Protein AF-A0A959KW79-F1 (afdb_monomer)

Nearest PDB structures (foldseek):
  5aii-assembly1_H  TM=3.721E-01  e=2.597E+00  unidentified
  3kf3-assembly1_B  TM=2.507E-01  e=3.730E+00  Schwanniomyces occidentalis
  3u75-assembly2_C  TM=3.056E-01  e=7.30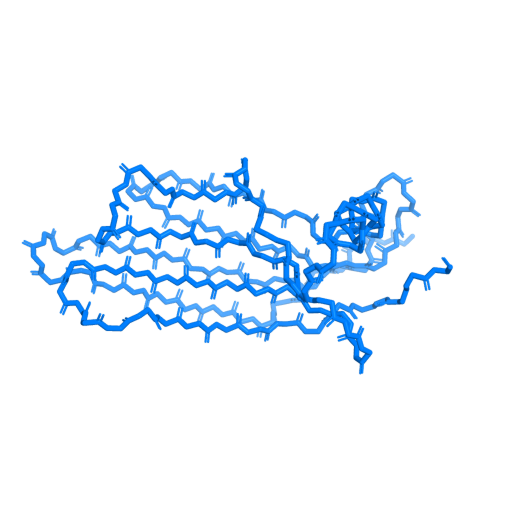6E+00  Schwanniomyces occidentalis

Foldseek 3Di:
DDKDKAWPDKDWDAAPVVRWIKIKTKIWICADDPVGHIWMKIWIAGPNDIAIDTGDQVVLVVQVVVCVVVVHQKGWPPVRWACPDPQFIWIWMWGDDVFIWIKIWTGHNNDPGTDIDIDGTPDDHD

Structure (mmCIF, N/CA/C/O backbone):
data_AF-A0A959KW79-F1
#
_entry.id   AF-A0A959KW79-F1
#
loop_
_atom_site.group_PDB
_atom_site.id
_atom_site.type_symbol
_atom_site.label_atom_id
_atom_site.label_alt_id
_atom_site.label_comp_id
_atom_site.label_asym_id
_atom_site.label_entity_id
_atom_site.label_seq_id
_atom_site.pdbx_PDB_ins_code
_atom_site.Cartn_x
_atom_site.Cartn_y
_atom_site.Cartn_z
_atom_site.occupancy
_atom_site.B_iso_or_equiv
_atom_site.auth_seq_id
_atom_site.auth_comp_id
_atom_site.auth_asym_id
_atom_site.auth_atom_id
_atom_site.pdbx_PDB_model_num
ATOM 1 N N . MET A 1 1 ? 20.242 -15.564 -9.807 1.00 61.81 1 MET A N 1
ATOM 2 C CA . MET A 1 1 ? 20.566 -15.012 -8.475 1.00 61.81 1 MET A CA 1
ATOM 3 C C . MET A 1 1 ? 19.383 -15.347 -7.576 1.00 61.81 1 MET A C 1
ATOM 5 O O . MET A 1 1 ? 18.385 -15.816 -8.102 1.00 61.81 1 MET A O 1
ATOM 9 N N . THR A 1 2 ? 19.503 -15.262 -6.253 1.00 83.19 2 THR A N 1
ATOM 10 C CA . THR A 1 2 ? 18.359 -15.526 -5.362 1.00 83.19 2 THR A CA 1
ATOM 11 C C . THR A 1 2 ? 17.649 -14.205 -5.094 1.00 83.19 2 THR A C 1
ATOM 13 O O . THR A 1 2 ? 18.333 -13.226 -4.804 1.00 83.19 2 THR A O 1
ATOM 16 N N . ASN A 1 3 ? 16.315 -14.173 -5.162 1.00 89.06 3 ASN A N 1
ATOM 17 C CA . ASN A 1 3 ? 15.524 -12.996 -4.795 1.00 89.06 3 ASN A CA 1
ATOM 18 C C . ASN A 1 3 ? 15.897 -12.497 -3.383 1.00 89.06 3 ASN A C 1
ATOM 20 O O . ASN A 1 3 ? 15.837 -13.262 -2.416 1.00 89.06 3 ASN A O 1
ATOM 24 N N . ILE A 1 4 ? 16.269 -11.221 -3.267 1.00 94.75 4 ILE A N 1
ATOM 25 C CA . ILE A 1 4 ? 16.581 -10.554 -2.002 1.00 94.75 4 ILE A CA 1
ATOM 26 C C . ILE A 1 4 ? 15.363 -9.737 -1.579 1.00 94.75 4 ILE A C 1
ATOM 28 O O . ILE A 1 4 ? 14.890 -8.872 -2.318 1.00 94.75 4 ILE A O 1
ATOM 32 N N . LYS A 1 5 ? 14.892 -10.005 -0.359 1.00 96.38 5 LYS A N 1
ATOM 33 C CA . LYS A 1 5 ? 13.778 -9.301 0.277 1.00 96.38 5 LYS A CA 1
ATOM 34 C C . LYS A 1 5 ? 14.298 -8.313 1.308 1.00 96.38 5 LYS A C 1
ATOM 36 O O . LYS A 1 5 ? 14.974 -8.713 2.257 1.00 96.38 5 LYS A O 1
ATOM 41 N N . THR A 1 6 ? 13.954 -7.041 1.146 1.00 97.75 6 THR A N 1
ATOM 42 C CA . THR A 1 6 ? 14.356 -5.969 2.062 1.00 97.75 6 THR A CA 1
ATOM 43 C C . THR A 1 6 ? 13.119 -5.297 2.632 1.00 97.75 6 THR A C 1
ATOM 45 O O . THR A 1 6 ? 12.331 -4.717 1.888 1.00 97.75 6 THR A O 1
ATOM 48 N N . LYS A 1 7 ? 12.957 -5.331 3.958 1.00 98.25 7 LYS A N 1
ATOM 49 C CA . LYS A 1 7 ? 11.883 -4.599 4.641 1.00 98.25 7 LYS A CA 1
ATOM 50 C C . LYS A 1 7 ? 12.032 -3.096 4.387 1.00 98.25 7 LYS A C 1
ATOM 52 O O . LYS A 1 7 ? 13.083 -2.534 4.685 1.00 98.25 7 LYS A O 1
ATOM 57 N N . ILE A 1 8 ? 10.973 -2.468 3.884 1.00 98.25 8 ILE A N 1
ATOM 58 C CA . ILE A 1 8 ? 10.873 -1.015 3.709 1.00 98.25 8 ILE A CA 1
ATOM 59 C C . ILE A 1 8 ? 10.258 -0.394 4.962 1.00 98.25 8 ILE A C 1
ATOM 61 O O . ILE A 1 8 ? 10.813 0.542 5.529 1.00 98.25 8 ILE A O 1
ATOM 65 N N . ASP A 1 9 ? 9.115 -0.920 5.401 1.00 98.38 9 ASP A N 1
ATOM 66 C CA . ASP A 1 9 ? 8.335 -0.349 6.497 1.00 98.38 9 ASP A CA 1
ATOM 67 C C . ASP A 1 9 ? 7.455 -1.422 7.150 1.00 98.38 9 ASP A C 1
ATOM 69 O O . ASP A 1 9 ? 7.112 -2.435 6.539 1.00 98.38 9 ASP A O 1
ATOM 73 N N . GLU A 1 10 ? 7.086 -1.194 8.404 1.00 98.25 10 GLU A N 1
ATOM 74 C CA . GLU A 1 10 ? 6.151 -2.026 9.157 1.00 98.25 10 GLU A CA 1
ATOM 75 C C . GLU A 1 10 ? 5.425 -1.150 10.172 1.00 98.25 10 GLU A C 1
ATOM 77 O O . GLU A 1 10 ? 6.048 -0.428 10.953 1.00 98.25 10 GLU A O 1
ATOM 82 N N . TRP A 1 11 ? 4.097 -1.190 10.152 1.00 98.25 11 TRP A N 1
ATOM 83 C CA . TRP A 1 11 ? 3.280 -0.384 11.048 1.00 98.25 11 TRP A CA 1
ATOM 84 C C . TRP A 1 11 ? 1.915 -1.018 11.283 1.00 98.25 11 TRP A C 1
ATOM 86 O O . TRP A 1 11 ? 1.429 -1.831 10.499 1.00 98.25 11 TRP A O 1
ATOM 96 N N . GLU A 1 12 ? 1.281 -0.632 12.386 1.00 96.56 12 GLU A N 1
ATOM 97 C CA . GLU A 1 12 ? -0.044 -1.118 12.743 1.00 96.56 12 GLU A CA 1
ATOM 98 C C . GLU A 1 12 ? -0.968 0.010 13.192 1.00 96.56 12 GLU A C 1
ATOM 100 O O . GLU A 1 12 ? -0.542 1.032 13.737 1.00 96.56 12 GLU A O 1
ATOM 105 N N . VAL A 1 13 ? -2.262 -0.193 12.960 1.00 96.19 13 VAL A N 1
ATOM 106 C CA . VAL A 1 13 ? -3.331 0.665 13.456 1.00 96.19 13 VAL A CA 1
ATOM 107 C C . VAL A 1 13 ? -4.230 -0.175 14.341 1.00 96.19 13 VAL A C 1
ATOM 109 O O . VAL A 1 13 ? -4.826 -1.152 13.893 1.00 96.19 13 VAL A O 1
ATOM 112 N N . ARG A 1 14 ? -4.313 0.218 15.609 1.00 94.88 14 ARG A N 1
ATOM 113 C CA . ARG A 1 14 ? -5.216 -0.382 16.584 1.00 94.88 14 ARG A CA 1
ATOM 114 C C . ARG A 1 14 ? -6.539 0.371 16.596 1.00 94.88 14 ARG A C 1
ATOM 116 O O . ARG A 1 14 ? -6.531 1.596 16.728 1.00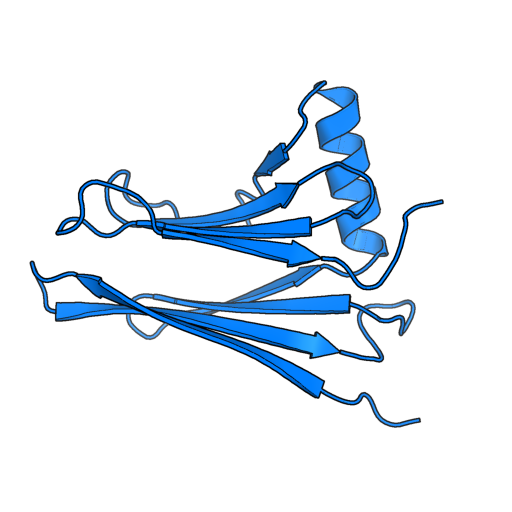 94.88 14 ARG A O 1
ATOM 123 N N . ASP A 1 15 ? -7.631 -0.369 16.474 1.00 93.56 15 ASP A N 1
ATOM 124 C CA . ASP A 1 15 ? -8.976 0.105 16.772 1.00 93.56 15 ASP A CA 1
ATOM 125 C C . ASP A 1 15 ? -9.214 -0.010 18.281 1.00 93.56 15 ASP A C 1
ATOM 127 O O . ASP A 1 15 ? -9.000 -1.068 18.869 1.00 93.56 15 ASP A O 1
ATOM 131 N N . LEU A 1 16 ? -9.593 1.087 18.931 1.00 93.69 16 LEU A N 1
ATOM 132 C CA . LEU A 1 16 ? -9.834 1.110 20.377 1.00 93.69 16 LEU A CA 1
ATOM 133 C C . LEU A 1 16 ? -11.228 0.589 20.751 1.00 93.69 16 LEU A C 1
ATOM 135 O O . LEU A 1 16 ? -11.447 0.277 21.918 1.00 93.69 16 LEU A O 1
ATOM 139 N N . GLU A 1 17 ? -12.138 0.462 19.780 1.00 91.00 17 GLU A N 1
ATOM 140 C CA . GLU A 1 17 ? -13.505 -0.019 20.017 1.00 91.00 17 GLU A CA 1
ATOM 141 C C . GLU A 1 17 ? -13.544 -1.521 20.353 1.00 91.00 17 GLU A C 1
ATOM 143 O O . GLU A 1 17 ? -14.297 -1.950 21.224 1.00 91.00 17 GLU A O 1
ATOM 148 N N . ASP A 1 18 ? -12.708 -2.332 19.696 1.00 90.00 18 ASP A N 1
ATOM 149 C CA . ASP A 1 18 ? -12.651 -3.790 19.895 1.00 90.00 18 ASP A CA 1
ATOM 150 C C . ASP A 1 18 ? -11.228 -4.343 20.078 1.00 90.00 18 ASP A C 1
ATOM 152 O O . ASP A 1 18 ? -11.027 -5.558 20.118 1.00 90.00 18 ASP A O 1
ATOM 156 N N . ASN A 1 19 ? -10.227 -3.466 20.216 1.00 89.62 19 ASN A N 1
ATOM 157 C CA . ASN A 1 19 ? -8.802 -3.812 20.254 1.00 89.62 19 ASN A CA 1
ATOM 158 C C . ASN A 1 19 ? -8.290 -4.559 19.009 1.00 89.62 19 ASN A C 1
ATOM 160 O O . ASN A 1 19 ? -7.189 -5.125 19.048 1.00 89.62 19 ASN A O 1
ATOM 164 N N . GLY A 1 20 ? -9.041 -4.531 17.904 1.00 90.88 20 GLY A N 1
ATOM 165 C CA . GLY A 1 20 ? -8.620 -5.041 16.610 1.00 90.88 20 GLY A CA 1
ATOM 166 C C . GLY A 1 20 ? -7.361 -4.334 16.113 1.00 90.88 20 GLY A C 1
ATOM 167 O O . GLY A 1 20 ? -7.134 -3.153 16.373 1.00 90.88 20 GLY A O 1
ATOM 168 N N . VAL A 1 21 ? -6.504 -5.067 15.404 1.00 94.44 21 VAL A N 1
ATOM 169 C CA . VAL A 1 21 ? -5.246 -4.529 14.873 1.00 94.44 21 VAL A CA 1
ATOM 170 C C . VAL A 1 21 ? -5.164 -4.808 13.384 1.00 94.44 21 VAL A C 1
ATOM 172 O O . VAL A 1 21 ? -5.232 -5.962 12.959 1.00 94.44 21 VAL A O 1
ATOM 175 N N . LEU A 1 22 ? -4.987 -3.742 12.609 1.00 96.50 22 LEU A N 1
ATOM 176 C CA . LEU A 1 22 ? -4.695 -3.797 11.185 1.00 96.50 22 LEU A CA 1
ATOM 177 C C . LEU A 1 22 ? -3.193 -3.576 11.018 1.00 96.50 22 LEU A C 1
ATOM 179 O O . LEU A 1 22 ? -2.677 -2.534 11.423 1.00 96.50 22 LEU A O 1
ATOM 183 N N . LYS A 1 23 ? -2.484 -4.557 10.459 1.00 98.06 23 LYS A N 1
ATOM 184 C CA . LYS A 1 23 ? -1.019 -4.511 10.306 1.00 98.06 23 LYS A CA 1
ATOM 185 C C . LYS A 1 23 ? -0.637 -4.408 8.846 1.00 98.06 23 LYS A C 1
ATOM 187 O O . LYS A 1 23 ? -1.181 -5.157 8.039 1.00 98.06 23 LYS A O 1
ATOM 192 N N . ILE A 1 24 ? 0.324 -3.545 8.545 1.00 98.62 24 ILE A N 1
ATOM 193 C CA . ILE A 1 24 ? 0.905 -3.361 7.221 1.00 98.62 24 ILE A CA 1
ATOM 194 C C . ILE A 1 24 ? 2.397 -3.666 7.299 1.00 98.62 24 ILE A C 1
ATOM 196 O O . ILE A 1 24 ? 3.107 -3.129 8.150 1.00 98.62 24 ILE A O 1
ATOM 200 N N . TYR A 1 25 ? 2.868 -4.509 6.390 1.00 98.62 25 TYR A N 1
ATOM 201 C CA . TYR A 1 25 ? 4.280 -4.807 6.196 1.00 98.62 25 TYR A CA 1
ATOM 202 C C . TYR A 1 25 ? 4.620 -4.609 4.724 1.00 98.62 25 TYR A C 1
ATOM 204 O O . TYR A 1 25 ? 3.913 -5.106 3.848 1.00 98.62 25 TYR A O 1
ATOM 212 N N . VAL A 1 26 ? 5.685 -3.865 4.448 1.00 98.69 26 VAL A N 1
ATOM 213 C CA . VAL A 1 26 ? 6.090 -3.525 3.083 1.00 98.69 26 VAL A CA 1
ATOM 214 C C . VAL A 1 26 ? 7.525 -3.962 2.864 1.00 98.69 26 VAL A C 1
ATOM 216 O O . VAL A 1 26 ? 8.415 -3.621 3.646 1.00 98.69 26 VAL A O 1
ATOM 219 N N . GLU A 1 27 ? 7.762 -4.691 1.779 1.00 98.25 27 GLU A N 1
ATOM 220 C CA . GLU A 1 27 ? 9.096 -5.137 1.386 1.00 98.25 27 GLU A CA 1
ATOM 221 C C . GLU A 1 27 ? 9.389 -4.861 -0.089 1.00 98.25 27 GLU A C 1
ATOM 223 O O . GLU A 1 27 ? 8.527 -4.957 -0.962 1.00 98.25 27 GLU A O 1
ATOM 228 N N . HIS A 1 28 ? 10.650 -4.554 -0.360 1.00 97.94 28 HIS A N 1
ATOM 229 C CA . HIS A 1 28 ? 11.233 -4.553 -1.688 1.00 97.94 28 HIS A CA 1
ATOM 230 C C . HIS A 1 28 ? 11.708 -5.966 -2.036 1.00 97.94 28 HIS A C 1
ATOM 232 O O . HIS A 1 28 ? 12.382 -6.607 -1.227 1.00 97.94 28 HIS A O 1
ATOM 238 N N . ASN A 1 29 ? 11.413 -6.421 -3.251 1.00 96.94 29 ASN A N 1
ATOM 239 C CA . ASN A 1 29 ? 11.911 -7.671 -3.819 1.00 96.94 29 ASN A CA 1
ATOM 240 C C . ASN A 1 29 ? 12.784 -7.347 -5.036 1.00 96.94 29 ASN A C 1
ATOM 242 O O . ASN A 1 29 ? 12.358 -6.579 -5.897 1.00 96.94 29 ASN A O 1
ATOM 246 N N . THR A 1 30 ? 13.979 -7.937 -5.141 1.00 95.62 30 THR A N 1
ATOM 247 C CA . THR A 1 30 ? 14.834 -7.760 -6.333 1.00 95.62 30 THR A CA 1
ATOM 248 C C . THR A 1 30 ? 14.320 -8.528 -7.548 1.00 95.62 30 THR A C 1
ATOM 250 O O . THR A 1 30 ? 14.642 -8.159 -8.672 1.00 95.62 30 THR A O 1
ATOM 253 N N . GLU A 1 31 ? 13.536 -9.587 -7.329 1.00 93.81 31 GLU A N 1
ATOM 254 C CA . GLU A 1 31 ? 12.913 -10.389 -8.382 1.00 93.81 31 GLU A CA 1
ATOM 255 C C . GLU A 1 31 ? 11.429 -10.624 -8.041 1.00 93.81 31 GLU A C 1
ATOM 257 O O . GLU A 1 31 ? 11.102 -11.320 -7.077 1.00 93.81 31 GLU A O 1
ATOM 262 N N . MET A 1 32 ? 10.522 -10.039 -8.829 1.00 91.81 32 MET A N 1
ATOM 263 C CA . MET A 1 32 ? 9.071 -10.147 -8.670 1.00 91.81 32 MET A CA 1
ATOM 264 C C . MET A 1 32 ? 8.372 -10.358 -10.022 1.00 91.81 32 MET A C 1
ATOM 266 O O . MET A 1 32 ? 8.788 -9.827 -11.057 1.00 91.81 32 MET A O 1
ATOM 270 N N . GLY A 1 33 ? 7.301 -11.153 -10.004 1.00 84.81 33 GLY A N 1
ATOM 271 C CA . GLY A 1 33 ? 6.473 -11.435 -11.173 1.00 84.81 33 GLY A CA 1
ATOM 272 C C . GLY A 1 33 ? 7.123 -12.317 -12.228 1.00 84.81 33 GLY A C 1
ATOM 273 O O . GLY A 1 33 ? 8.254 -12.781 -12.096 1.00 84.81 33 GLY A O 1
ATOM 274 N N . ASN A 1 34 ? 6.405 -12.516 -13.334 1.00 83.12 34 ASN A N 1
ATOM 275 C CA . ASN A 1 34 ? 6.857 -13.376 -14.436 1.00 83.12 34 ASN A CA 1
ATOM 276 C C . ASN A 1 34 ? 8.133 -12.867 -15.123 1.00 83.12 34 ASN A C 1
ATOM 278 O O . ASN A 1 34 ? 8.845 -13.645 -15.753 1.00 83.12 34 ASN A O 1
ATOM 282 N N . ARG A 1 35 ? 8.410 -11.560 -15.028 1.00 85.69 35 ARG A N 1
ATOM 283 C CA . ARG A 1 35 ? 9.608 -10.933 -15.606 1.00 85.69 35 ARG A CA 1
ATOM 284 C C . ARG A 1 35 ? 10.821 -11.002 -14.671 1.00 85.69 35 ARG A C 1
ATOM 286 O O . ARG A 1 35 ? 11.917 -10.706 -15.132 1.00 85.69 35 ARG A O 1
ATOM 293 N N . GLY A 1 36 ? 10.643 -11.380 -13.400 1.00 89.62 36 GLY A N 1
ATOM 294 C CA . GLY A 1 36 ? 11.733 -11.465 -12.423 1.00 89.62 36 GLY A CA 1
ATOM 295 C C . GLY A 1 36 ? 12.444 -10.129 -12.196 1.00 89.62 36 GLY A C 1
ATOM 296 O O . GLY A 1 36 ? 13.664 -10.096 -12.087 1.00 89.62 36 GLY A O 1
ATOM 297 N N . VAL A 1 37 ? 11.693 -9.028 -12.174 1.00 92.81 37 VAL A N 1
ATOM 298 C CA . VAL A 1 37 ? 12.222 -7.655 -12.068 1.00 92.81 37 VAL A CA 1
ATOM 299 C C . VAL A 1 37 ? 11.910 -7.049 -10.697 1.00 92.81 37 VAL A C 1
ATOM 301 O O . VAL A 1 37 ? 11.006 -7.551 -10.024 1.00 92.81 37 VAL A O 1
ATOM 304 N N . PRO A 1 38 ? 12.619 -5.990 -10.264 1.00 96.12 38 PRO A N 1
ATOM 305 C CA . PRO A 1 38 ? 12.363 -5.362 -8.973 1.00 96.12 38 PRO A CA 1
ATOM 306 C C . PRO A 1 38 ? 10.911 -4.901 -8.795 1.00 96.12 38 PRO A C 1
ATOM 308 O O . PRO A 1 38 ? 10.269 -4.442 -9.740 1.00 96.12 38 PRO A O 1
ATOM 311 N N . GLY A 1 39 ? 10.404 -4.998 -7.566 1.00 97.00 39 GLY A N 1
ATOM 312 C CA . GLY A 1 39 ? 9.040 -4.598 -7.219 1.00 97.00 39 GLY A CA 1
ATOM 313 C C . GLY A 1 39 ? 8.824 -4.435 -5.716 1.00 97.00 39 GLY A C 1
ATOM 314 O O . GLY A 1 39 ? 9.703 -4.742 -4.905 1.00 97.00 39 GLY A O 1
ATOM 315 N N . ILE A 1 40 ? 7.639 -3.949 -5.342 1.00 97.88 40 ILE A N 1
ATOM 316 C CA . ILE A 1 40 ? 7.222 -3.815 -3.938 1.00 97.88 40 ILE A CA 1
ATOM 317 C C . ILE A 1 40 ? 6.089 -4.788 -3.634 1.00 97.88 40 ILE A C 1
ATOM 319 O O . ILE A 1 40 ? 5.127 -4.910 -4.390 1.00 97.88 40 ILE A O 1
ATOM 323 N N . GLN A 1 41 ? 6.183 -5.446 -2.483 1.00 97.88 41 GLN A N 1
ATOM 324 C CA . GLN A 1 41 ? 5.126 -6.276 -1.929 1.00 97.88 41 GLN A CA 1
ATOM 325 C C . GLN A 1 41 ? 4.546 -5.609 -0.685 1.00 97.88 41 GLN A C 1
ATOM 327 O O . GLN A 1 41 ? 5.274 -5.307 0.261 1.00 97.88 41 GLN A O 1
ATOM 332 N N . VAL A 1 42 ? 3.230 -5.410 -0.677 1.00 98.50 42 VAL A N 1
ATOM 333 C CA . VAL A 1 42 ? 2.488 -4.931 0.493 1.00 98.50 42 VAL A CA 1
ATOM 334 C C . VAL A 1 42 ? 1.708 -6.096 1.073 1.00 98.50 42 VAL A C 1
ATOM 336 O O . VAL A 1 42 ? 0.871 -6.692 0.400 1.00 98.50 42 VAL A O 1
ATOM 339 N N . TRP A 1 43 ? 1.959 -6.393 2.337 1.00 98.44 43 TRP A N 1
ATOM 340 C CA . TRP A 1 43 ? 1.211 -7.350 3.132 1.00 98.44 43 TRP A CA 1
ATOM 341 C C . TRP A 1 43 ? 0.300 -6.577 4.072 1.00 98.44 43 TRP A C 1
ATOM 343 O O . TRP A 1 43 ? 0.760 -5.687 4.789 1.00 98.44 43 TRP A O 1
ATOM 353 N N . TYR A 1 44 ? -0.977 -6.934 4.110 1.00 97.81 44 TYR A N 1
ATOM 354 C CA . TYR A 1 44 ? -1.913 -6.375 5.075 1.00 97.81 44 TYR A CA 1
ATOM 355 C C . TYR A 1 44 ? -2.649 -7.488 5.806 1.00 97.81 44 TYR A C 1
ATO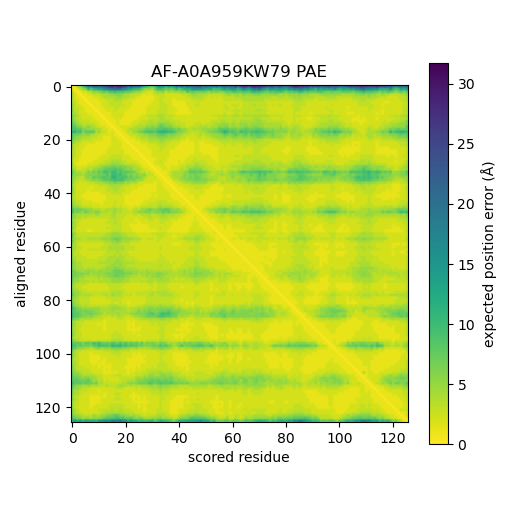M 357 O O . TYR A 1 44 ? -3.099 -8.461 5.204 1.00 97.81 44 TYR A O 1
ATOM 365 N N . THR A 1 45 ? -2.737 -7.360 7.128 1.00 97.12 45 THR A N 1
ATOM 366 C CA . THR A 1 45 ? -3.404 -8.330 7.998 1.00 97.12 45 THR A CA 1
ATOM 367 C C . THR A 1 45 ? -4.576 -7.671 8.698 1.00 97.12 45 THR A C 1
ATOM 369 O O . THR A 1 45 ? -4.395 -6.667 9.386 1.00 97.12 45 THR A O 1
ATOM 372 N N . VAL A 1 46 ? -5.761 -8.257 8.541 1.00 93.75 46 VAL A N 1
ATOM 373 C CA . VAL A 1 46 ? -7.014 -7.813 9.158 1.00 93.75 46 VAL A CA 1
ATOM 374 C C . VAL A 1 46 ? -7.656 -9.017 9.836 1.00 93.75 46 VAL A C 1
ATOM 376 O O . VAL A 1 46 ? -7.832 -10.057 9.208 1.00 93.75 46 VAL A O 1
ATOM 379 N N . ALA A 1 47 ? -7.974 -8.900 11.129 1.00 86.81 47 ALA A N 1
ATOM 380 C CA . ALA A 1 47 ? -8.613 -9.966 11.915 1.00 86.81 47 ALA A CA 1
ATOM 381 C C . ALA A 1 47 ? -7.917 -11.347 11.803 1.00 86.81 47 ALA A C 1
ATOM 383 O O . ALA A 1 47 ? -8.566 -12.389 11.788 1.00 86.81 47 ALA A O 1
ATOM 384 N N . GLY A 1 48 ? -6.582 -11.358 11.698 1.00 86.56 48 GLY A N 1
ATOM 385 C CA . GLY A 1 48 ? -5.774 -12.578 11.560 1.00 86.56 48 GLY A CA 1
ATOM 386 C C . GLY A 1 48 ? -5.673 -13.145 10.138 1.00 86.56 48 GLY A C 1
ATOM 387 O O . GLY A 1 48 ? -4.858 -14.034 9.912 1.00 86.56 48 GLY A O 1
ATOM 388 N N . GLY A 1 49 ? -6.436 -12.623 9.173 1.00 93.25 49 GLY A N 1
ATOM 389 C CA . GLY A 1 49 ? -6.281 -12.937 7.754 1.00 93.25 49 GLY A CA 1
ATOM 390 C C . GLY A 1 49 ? -5.258 -12.017 7.097 1.00 93.25 49 GLY A C 1
ATOM 391 O O . GLY A 1 49 ? -5.356 -10.799 7.230 1.00 93.25 49 GLY A O 1
ATOM 392 N N . THR A 1 50 ? -4.291 -12.584 6.378 1.00 96.50 50 THR A N 1
ATOM 393 C CA . THR A 1 50 ? -3.251 -11.827 5.668 1.00 96.50 50 THR A CA 1
ATOM 394 C C . THR A 1 50 ? -3.475 -11.897 4.164 1.00 96.50 50 THR A C 1
ATOM 396 O O . THR A 1 50 ? -3.762 -12.954 3.609 1.00 96.50 50 THR A O 1
ATOM 399 N N . SER A 1 51 ? -3.342 -10.758 3.501 1.00 97.50 51 SER A N 1
ATOM 400 C CA . SER A 1 51 ? -3.428 -10.611 2.051 1.00 97.50 51 SER A CA 1
ATOM 401 C C . SER A 1 51 ? -2.223 -9.838 1.534 1.00 97.50 51 SER A C 1
ATOM 403 O O . SER A 1 51 ? -1.543 -9.142 2.292 1.00 97.50 51 SER A O 1
ATOM 405 N N . ILE A 1 52 ? -1.939 -10.008 0.246 1.00 97.25 52 ILE A N 1
ATOM 406 C CA . ILE A 1 52 ? -0.713 -9.531 -0.385 1.00 97.25 52 ILE A CA 1
ATOM 407 C C . ILE A 1 52 ? -1.064 -8.805 -1.677 1.00 97.25 52 ILE A C 1
ATOM 409 O O . ILE A 1 52 ? -1.889 -9.280 -2.459 1.00 97.25 52 ILE A O 1
ATOM 413 N N . VAL A 1 53 ? -0.391 -7.686 -1.919 1.00 97.81 53 VAL A N 1
ATOM 414 C CA . VAL A 1 53 ? -0.440 -6.941 -3.176 1.00 97.81 53 VAL A CA 1
ATOM 415 C C . VAL A 1 53 ? 0.967 -6.843 -3.743 1.00 97.81 53 VAL A C 1
ATOM 417 O O . VAL A 1 53 ? 1.886 -6.386 -3.062 1.00 97.81 53 VAL A O 1
ATOM 420 N N . ASN A 1 54 ? 1.127 -7.270 -4.993 1.00 97.12 54 ASN A N 1
ATOM 421 C CA . ASN A 1 54 ? 2.396 -7.220 -5.711 1.00 97.12 54 ASN A CA 1
ATOM 422 C C . ASN A 1 54 ? 2.375 -6.041 -6.681 1.00 97.12 54 ASN A C 1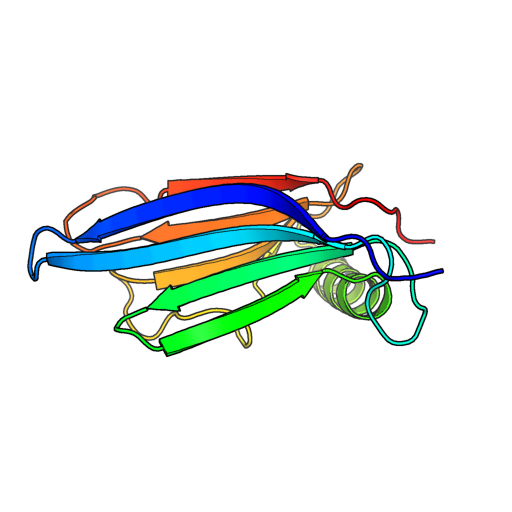
ATOM 424 O O . ASN A 1 54 ? 1.730 -6.111 -7.731 1.00 97.12 54 ASN A O 1
ATOM 428 N N . TYR A 1 55 ? 3.102 -4.982 -6.341 1.00 97.44 55 TYR A N 1
ATOM 429 C CA . TYR A 1 55 ? 3.382 -3.868 -7.236 1.00 97.44 55 TYR A CA 1
ATOM 430 C C . TYR A 1 55 ? 4.591 -4.232 -8.097 1.00 97.44 55 TYR A C 1
ATOM 432 O O . TYR A 1 55 ? 5.715 -3.789 -7.860 1.00 97.44 55 TYR A O 1
ATOM 440 N N . GLU A 1 56 ? 4.339 -5.094 -9.078 1.00 95.00 56 GLU A N 1
ATOM 441 C CA . GLU A 1 56 ? 5.289 -5.482 -10.120 1.00 95.00 56 GLU A CA 1
ATOM 442 C C . GLU A 1 56 ? 4.946 -4.789 -11.449 1.00 95.00 56 GLU A C 1
ATOM 444 O O . GLU A 1 56 ? 3.766 -4.499 -11.687 1.00 95.00 56 GLU A O 1
ATOM 449 N N . PRO A 1 57 ? 5.925 -4.572 -12.350 1.00 93.75 57 PRO A N 1
ATOM 450 C CA . PRO A 1 57 ? 5.705 -3.814 -13.580 1.00 93.75 57 PRO A CA 1
ATOM 451 C C . PRO A 1 57 ? 4.518 -4.301 -14.411 1.00 93.75 57 PRO A C 1
ATOM 453 O O . PRO A 1 57 ? 3.699 -3.493 -14.823 1.00 93.75 57 PRO A O 1
ATOM 456 N N . GLY A 1 58 ? 4.351 -5.617 -14.587 1.00 92.19 58 GLY A N 1
ATOM 457 C CA . GLY A 1 58 ? 3.272 -6.161 -15.422 1.00 92.19 58 GLY A CA 1
ATOM 458 C C . GLY A 1 58 ? 1.857 -5.887 -14.894 1.00 92.19 58 GLY A C 1
ATOM 459 O O . GLY A 1 58 ? 0.927 -5.721 -15.683 1.00 92.19 58 GLY A O 1
ATOM 460 N N . HIS A 1 59 ? 1.673 -5.824 -13.573 1.00 94.06 59 HIS A N 1
ATOM 461 C CA . HIS A 1 59 ? 0.394 -5.425 -12.982 1.00 94.06 59 HIS A CA 1
ATOM 462 C C . HIS A 1 59 ? 0.220 -3.908 -13.000 1.00 94.06 59 HIS A C 1
ATOM 464 O O . HIS A 1 59 ? -0.832 -3.412 -13.406 1.00 94.06 59 HIS A O 1
ATOM 470 N N . VAL A 1 60 ? 1.268 -3.182 -12.608 1.00 96.31 60 VAL A N 1
ATOM 471 C CA . VAL A 1 60 ? 1.254 -1.720 -12.510 1.00 96.31 60 VAL A CA 1
ATOM 472 C C . VAL A 1 60 ? 1.011 -1.068 -13.867 1.00 96.31 60 VAL A C 1
ATOM 474 O O . VAL A 1 60 ? 0.246 -0.116 -13.934 1.00 96.31 60 VAL A O 1
ATOM 477 N N . GLU A 1 61 ? 1.552 -1.618 -14.952 1.00 95.44 61 GLU A N 1
ATOM 478 C CA . GLU A 1 61 ? 1.311 -1.155 -16.323 1.00 95.44 61 GLU A CA 1
ATOM 479 C C . GLU A 1 61 ? -0.182 -1.211 -16.693 1.00 95.44 61 GLU A C 1
ATOM 481 O O . GLU A 1 61 ? -0.746 -0.255 -17.227 1.00 95.44 61 GLU A O 1
ATOM 486 N N . ARG A 1 62 ? -0.873 -2.297 -16.314 1.00 95.19 62 ARG A N 1
ATOM 487 C CA . ARG A 1 62 ? -2.320 -2.440 -16.540 1.00 95.19 62 ARG A CA 1
ATOM 488 C C . ARG A 1 62 ? -3.123 -1.460 -15.694 1.00 95.19 62 ARG A C 1
ATOM 490 O O . ARG A 1 62 ? -4.055 -0.850 -16.210 1.00 95.19 62 ARG A O 1
ATOM 497 N N . TRP A 1 63 ? -2.787 -1.317 -14.415 1.00 97.00 63 TRP A N 1
ATOM 498 C CA . TRP A 1 63 ? -3.466 -0.383 -13.512 1.00 97.00 63 TRP A CA 1
ATOM 499 C C . TRP A 1 63 ? -3.271 1.071 -13.950 1.00 97.00 63 TRP A C 1
ATOM 501 O O . TRP A 1 63 ? -4.239 1.826 -14.016 1.00 97.00 63 TRP A O 1
ATOM 511 N N . ALA A 1 64 ? -2.046 1.438 -14.333 1.00 96.69 64 ALA A N 1
ATOM 512 C CA . ALA A 1 64 ? -1.721 2.760 -14.847 1.00 96.69 64 ALA A CA 1
ATOM 513 C C . ALA A 1 64 ? -2.524 3.081 -16.109 1.00 96.69 64 ALA A C 1
ATOM 515 O O . ALA A 1 64 ? -3.129 4.148 -16.187 1.00 96.69 64 ALA A O 1
ATOM 516 N N . TYR A 1 65 ? -2.615 2.135 -17.051 1.00 96.06 65 TYR A N 1
ATOM 517 C CA . TYR A 1 65 ? -3.441 2.291 -18.247 1.00 96.06 65 TYR A CA 1
ATOM 518 C C . TYR A 1 65 ? -4.922 2.539 -17.912 1.00 96.06 65 TYR A C 1
ATOM 520 O O . TYR A 1 65 ? -5.551 3.411 -18.513 1.00 96.06 65 TYR A O 1
ATOM 528 N N . GLN A 1 66 ? -5.492 1.804 -16.947 1.00 96.62 66 GLN A N 1
ATOM 529 C CA . GLN A 1 66 ? -6.891 2.005 -16.545 1.00 96.62 66 GLN A CA 1
ATOM 530 C C . GLN A 1 66 ? -7.121 3.391 -15.928 1.00 96.62 66 GLN A C 1
ATOM 532 O O . GLN A 1 66 ? -8.075 4.062 -16.318 1.00 96.62 66 GLN A O 1
ATOM 537 N N . ALA A 1 67 ? -6.246 3.849 -15.025 1.00 95.81 67 ALA A N 1
ATOM 538 C CA . ALA A 1 67 ? -6.363 5.189 -14.444 1.00 95.81 67 ALA A CA 1
ATOM 539 C C . ALA A 1 67 ? -6.151 6.302 -15.476 1.00 95.81 67 ALA A C 1
ATOM 541 O O . ALA A 1 67 ? -6.951 7.231 -15.537 1.00 95.81 67 ALA A O 1
ATOM 542 N N . GLN A 1 68 ? -5.151 6.181 -16.355 1.00 94.94 68 GLN A N 1
ATOM 543 C CA . GLN A 1 68 ? -4.933 7.150 -17.435 1.00 94.94 68 GLN A CA 1
ATOM 544 C C . GLN A 1 68 ? -6.145 7.248 -18.364 1.00 94.94 68 GLN A C 1
ATOM 546 O O . GLN A 1 68 ? -6.549 8.345 -18.743 1.00 94.94 68 GLN A O 1
ATOM 551 N N . LYS A 1 69 ? -6.765 6.111 -18.700 1.00 96.25 69 LYS A N 1
ATOM 552 C CA . LYS A 1 69 ? -7.989 6.078 -19.506 1.00 96.25 69 LYS A CA 1
ATOM 553 C C . LYS A 1 69 ? -9.170 6.762 -18.806 1.00 96.25 69 LYS A C 1
ATOM 555 O O . LYS A 1 69 ? -10.010 7.344 -19.489 1.00 96.25 69 LYS A O 1
ATOM 560 N N . ALA A 1 70 ? -9.241 6.681 -17.480 1.00 95.00 70 ALA A N 1
ATOM 561 C CA . ALA A 1 70 ? -10.245 7.367 -16.670 1.00 95.00 70 ALA A CA 1
ATOM 562 C C . ALA A 1 70 ? -9.912 8.851 -16.409 1.00 95.00 70 ALA A C 1
ATOM 564 O O . ALA A 1 70 ? -10.797 9.612 -16.031 1.00 95.00 70 ALA A O 1
ATOM 565 N N . GLY A 1 71 ? -8.669 9.278 -16.663 1.00 95.06 71 GLY A N 1
ATOM 566 C CA . GLY A 1 71 ? -8.183 10.621 -16.343 1.00 95.06 71 GLY A CA 1
ATOM 567 C C . GLY A 1 71 ? -7.845 10.818 -14.861 1.00 95.06 71 GLY A C 1
ATOM 568 O O . GLY A 1 71 ? -7.725 11.959 -14.417 1.00 95.06 71 GLY A O 1
ATOM 569 N N . ASP A 1 72 ? -7.689 9.730 -14.106 1.00 96.19 72 ASP A N 1
ATOM 570 C CA . ASP A 1 72 ? -7.398 9.762 -12.675 1.00 96.19 72 AS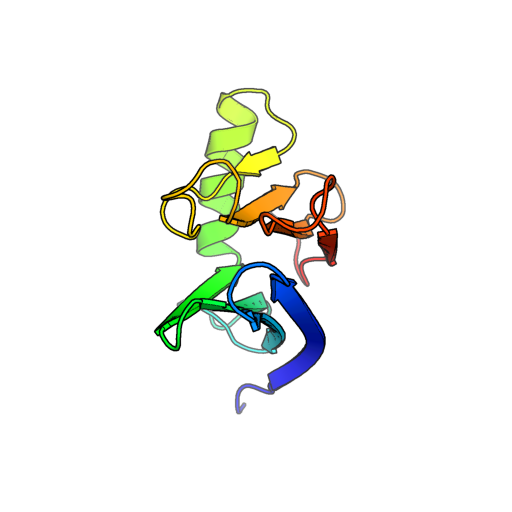P A CA 1
ATOM 571 C C . ASP A 1 72 ? -5.888 9.834 -12.415 1.00 96.19 72 ASP A C 1
ATOM 573 O O . ASP A 1 72 ? -5.084 9.276 -13.161 1.00 96.19 72 ASP A O 1
ATOM 577 N N . SER A 1 73 ? -5.486 10.488 -11.322 1.00 95.38 73 SER A N 1
ATOM 578 C CA . SER A 1 73 ? -4.098 10.489 -10.825 1.00 95.38 73 SER A CA 1
ATOM 579 C C . SER A 1 73 ? -3.813 9.355 -9.832 1.00 95.38 73 SER A C 1
ATOM 581 O O . SER A 1 73 ? -2.673 9.149 -9.416 1.00 95.38 73 SER A O 1
ATOM 583 N N . GLU A 1 74 ? -4.843 8.602 -9.454 1.00 96.81 74 GLU A N 1
ATOM 584 C CA . GLU A 1 74 ? -4.774 7.474 -8.536 1.00 96.81 74 GLU A CA 1
ATOM 585 C C . GLU A 1 74 ? -5.693 6.357 -9.032 1.00 96.81 74 GLU A C 1
ATOM 587 O O . GLU A 1 74 ? -6.835 6.602 -9.410 1.00 96.81 74 GLU A O 1
ATOM 592 N N . TYR A 1 75 ? -5.212 5.119 -8.979 1.00 97.94 75 TYR A N 1
ATOM 593 C CA . TYR A 1 75 ? -5.999 3.929 -9.256 1.00 97.94 75 TYR A CA 1
ATOM 594 C C . TYR A 1 75 ? -6.222 3.126 -7.976 1.00 97.94 75 TYR A C 1
ATOM 596 O O . TYR A 1 75 ? -5.277 2.540 -7.448 1.00 97.94 75 TYR A O 1
ATOM 604 N N . LEU A 1 76 ? -7.460 3.060 -7.485 1.00 98.06 76 LEU A N 1
ATOM 605 C CA . LEU A 1 76 ? -7.816 2.194 -6.360 1.00 98.06 76 LEU A CA 1
ATOM 606 C C . LEU A 1 76 ? -7.835 0.729 -6.813 1.00 98.06 76 LEU A C 1
ATOM 608 O O . LEU A 1 76 ? -8.624 0.348 -7.678 1.00 98.06 76 LEU A O 1
ATOM 612 N N . LEU A 1 77 ? -7.031 -0.119 -6.174 1.00 97.81 77 LEU A N 1
ATOM 613 C CA . LEU A 1 77 ? -7.058 -1.559 -6.399 1.00 97.81 77 LEU A CA 1
ATOM 614 C C . LEU A 1 77 ? -8.149 -2.192 -5.529 1.00 97.81 77 LEU A C 1
ATOM 616 O O . LEU A 1 77 ? -7.862 -2.748 -4.465 1.00 97.81 77 LEU A O 1
ATOM 620 N N . SER A 1 78 ? -9.407 -2.095 -5.963 1.00 95.81 78 SER A N 1
ATOM 621 C CA . SER A 1 78 ? -10.565 -2.584 -5.198 1.00 95.81 78 SER A CA 1
ATOM 622 C C . SER A 1 78 ? -10.427 -4.051 -4.788 1.00 95.81 78 SER A C 1
ATOM 624 O O . SER A 1 78 ? -10.642 -4.383 -3.626 1.00 95.81 78 SER A O 1
ATOM 626 N N . ASP A 1 79 ? -9.980 -4.896 -5.717 1.00 94.69 79 ASP A N 1
ATOM 627 C CA . ASP A 1 79 ? -9.852 -6.349 -5.529 1.00 94.69 79 ASP A CA 1
ATOM 628 C C . ASP A 1 79 ? -8.664 -6.733 -4.632 1.00 94.69 79 ASP A C 1
ATOM 630 O O . ASP A 1 79 ? -8.577 -7.855 -4.137 1.00 94.69 79 ASP A O 1
ATOM 634 N N . HIS A 1 80 ? -7.757 -5.784 -4.396 1.00 96.69 80 HIS A N 1
ATOM 635 C CA . HIS A 1 80 ? -6.605 -5.922 -3.508 1.00 96.69 80 HIS A CA 1
ATOM 636 C C . HIS A 1 80 ? -6.758 -5.084 -2.234 1.00 96.69 80 HIS A C 1
ATOM 638 O O . HIS A 1 80 ? -5.778 -4.809 -1.545 1.00 96.69 80 HIS A O 1
ATOM 644 N N . SE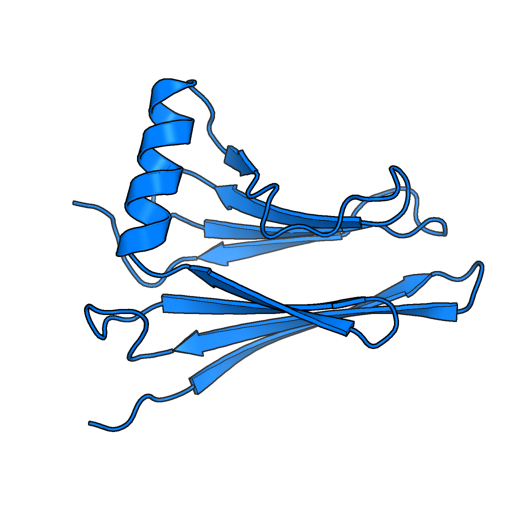R A 1 81 ? -7.977 -4.647 -1.927 1.00 97.00 81 SER A N 1
ATOM 645 C CA . SER A 1 81 ? -8.291 -3.826 -0.765 1.00 97.00 81 SER A CA 1
ATOM 646 C C . SER A 1 81 ? -9.309 -4.536 0.121 1.00 97.00 81 SER A C 1
ATOM 648 O O . SER A 1 81 ? -10.169 -5.279 -0.344 1.00 97.00 81 SER A O 1
ATOM 650 N N . TRP A 1 82 ? -9.234 -4.293 1.424 1.00 96.75 82 TRP A N 1
ATOM 651 C CA . TRP A 1 82 ? -10.243 -4.746 2.374 1.00 96.75 82 TRP A CA 1
ATOM 652 C C . TRP A 1 82 ? -11.121 -3.550 2.740 1.00 96.75 82 TRP A C 1
ATOM 654 O O . TRP A 1 82 ? -10.716 -2.699 3.527 1.00 96.75 82 TRP A O 1
ATOM 664 N N . MET A 1 83 ? -12.296 -3.450 2.113 1.00 95.38 83 MET A N 1
ATOM 665 C CA . MET A 1 83 ? -13.191 -2.282 2.201 1.00 95.38 83 MET A CA 1
ATOM 666 C C . MET A 1 83 ? -14.645 -2.672 2.509 1.00 95.38 83 MET A C 1
ATOM 668 O O . MET A 1 83 ? -15.576 -2.023 2.045 1.00 95.38 83 MET A O 1
ATOM 672 N N . TYR A 1 84 ? -14.858 -3.758 3.256 1.00 88.06 84 TYR A N 1
ATOM 673 C CA . TYR A 1 84 ? -16.210 -4.237 3.583 1.00 88.06 84 TYR A CA 1
ATOM 674 C C . TYR A 1 84 ? -16.983 -3.291 4.510 1.00 88.06 84 TYR A C 1
ATOM 676 O O . TYR A 1 84 ? -18.211 -3.339 4.547 1.00 88.06 84 TYR A O 1
ATOM 684 N N . HIS A 1 85 ? -16.272 -2.438 5.250 1.00 88.94 85 HIS A N 1
ATOM 685 C CA . HIS A 1 85 ? -16.844 -1.450 6.154 1.00 88.94 85 HIS A CA 1
ATOM 686 C C . HIS A 1 85 ? -16.344 -0.052 5.778 1.00 88.94 85 HIS A C 1
ATOM 688 O O . HIS A 1 85 ? -15.175 0.138 5.441 1.00 88.94 85 HIS A O 1
ATOM 694 N N . GLU A 1 86 ? -17.229 0.941 5.834 1.00 87.69 86 GLU A N 1
ATOM 695 C CA . GLU A 1 86 ? -16.895 2.319 5.448 1.00 87.69 86 GLU A CA 1
ATOM 696 C C . GLU A 1 86 ? -15.944 2.994 6.449 1.00 87.69 86 GLU A C 1
ATOM 698 O O . GLU A 1 86 ? -15.108 3.818 6.076 1.00 87.69 86 GLU A O 1
ATOM 703 N N . ASP A 1 87 ? -16.046 2.623 7.724 1.00 91.38 87 ASP A N 1
ATOM 704 C CA . ASP A 1 87 ? -15.314 3.215 8.845 1.00 91.38 87 ASP A CA 1
ATOM 705 C C . ASP A 1 87 ? -14.058 2.429 9.257 1.00 91.38 87 ASP A C 1
ATOM 707 O O . ASP A 1 87 ? -13.279 2.921 10.081 1.00 91.38 87 ASP A O 1
ATOM 711 N N . THR A 1 88 ? -13.845 1.250 8.661 1.00 94.00 88 THR A N 1
ATOM 712 C CA . THR A 1 88 ? -12.722 0.344 8.924 1.00 94.00 88 THR A CA 1
ATOM 713 C C . THR A 1 88 ? -12.274 -0.297 7.617 1.00 94.00 88 THR A C 1
ATOM 715 O O . THR A 1 88 ? -12.992 -1.119 7.052 1.00 94.00 88 THR A O 1
ATOM 718 N N . TYR A 1 89 ? -11.086 0.059 7.127 1.00 96.31 89 TYR A N 1
ATOM 719 C CA . TYR A 1 89 ? -10.601 -0.439 5.841 1.00 96.31 89 TYR A CA 1
ATOM 720 C C . TYR A 1 89 ? -9.078 -0.440 5.712 1.00 96.31 89 TYR A C 1
ATOM 722 O O . TYR A 1 89 ? -8.365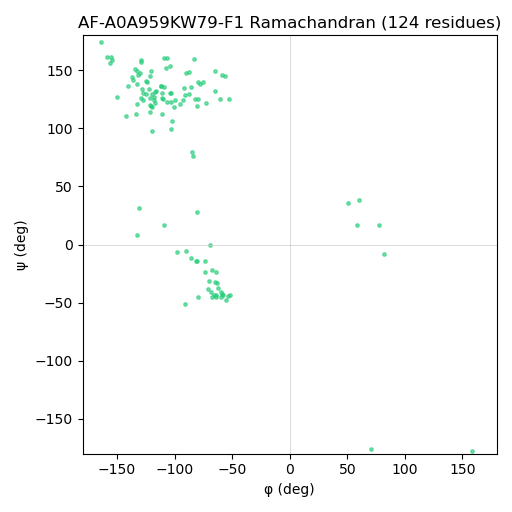 0.300 6.394 1.00 96.31 89 TYR A O 1
ATOM 730 N N . VAL A 1 90 ? -8.605 -1.225 4.744 1.00 98.00 90 VAL A N 1
ATOM 731 C CA . VAL A 1 90 ? -7.280 -1.119 4.128 1.00 98.00 90 VAL A CA 1
ATOM 732 C C . VAL A 1 90 ? -7.484 -0.895 2.634 1.00 98.00 90 VAL A C 1
ATOM 734 O O . VAL A 1 90 ? -7.990 -1.778 1.941 1.00 98.00 90 VAL A O 1
ATOM 737 N N . LYS A 1 91 ? -7.094 0.279 2.139 1.00 98.31 91 LYS A N 1
ATOM 738 C CA . LYS A 1 91 ? -7.101 0.626 0.716 1.00 98.31 91 LYS A CA 1
ATOM 739 C C . LYS A 1 91 ? -5.689 0.568 0.166 1.00 98.31 91 LYS A C 1
ATOM 741 O O . LYS A 1 91 ? -4.782 1.166 0.742 1.00 98.31 91 LYS A O 1
ATOM 746 N N . ASN A 1 92 ? -5.539 -0.131 -0.947 1.00 98.56 92 ASN A N 1
ATOM 747 C CA . ASN A 1 92 ? -4.322 -0.185 -1.735 1.00 98.56 92 ASN A CA 1
ATOM 748 C C . ASN A 1 92 ? -4.579 0.544 -3.054 1.00 98.56 92 ASN A C 1
ATOM 750 O O . ASN A 1 92 ? -5.533 0.217 -3.760 1.00 98.56 92 ASN A O 1
ATOM 754 N N . SER A 1 93 ? -3.729 1.511 -3.376 1.00 98.44 93 SER A N 1
ATOM 755 C CA . SER A 1 93 ? -3.847 2.339 -4.573 1.00 98.44 93 SER A CA 1
ATOM 756 C C . SER A 1 93 ? -2.510 2.450 -5.307 1.00 98.44 93 SER A C 1
ATOM 758 O O . SER A 1 93 ? -1.446 2.454 -4.686 1.00 98.44 93 SER A O 1
ATOM 760 N N . LEU A 1 94 ? -2.555 2.601 -6.628 1.00 98.50 94 LEU A N 1
ATOM 761 C CA . LEU A 1 94 ? -1.423 3.055 -7.432 1.00 98.50 94 LEU A CA 1
ATOM 762 C C . LEU A 1 94 ? -1.552 4.563 -7.644 1.00 98.50 94 LEU A C 1
ATOM 764 O O . LEU A 1 94 ? -2.529 5.017 -8.231 1.00 98.50 94 LEU A O 1
ATOM 768 N N . VAL A 1 95 ? -0.565 5.336 -7.207 1.00 98.25 95 VAL A N 1
ATOM 769 C CA . VAL A 1 95 ? -0.480 6.772 -7.495 1.00 98.25 95 VAL A CA 1
ATOM 770 C C . VAL A 1 95 ? 0.351 6.964 -8.757 1.00 98.25 95 VAL A C 1
ATOM 772 O O . VAL A 1 95 ? 1.496 6.504 -8.834 1.00 98.25 95 VAL A O 1
ATOM 775 N N . LEU A 1 96 ? -0.241 7.640 -9.740 1.00 96.19 96 LEU A N 1
ATOM 776 C CA . LEU A 1 96 ? 0.415 8.011 -10.986 1.00 96.19 96 LEU A CA 1
ATOM 777 C C . LEU A 1 96 ? 1.296 9.246 -10.777 1.00 96.19 96 LEU A C 1
ATOM 779 O O . LEU A 1 96 ? 0.919 10.196 -10.092 1.00 96.19 96 LEU A O 1
ATOM 783 N N . GLY A 1 97 ? 2.473 9.231 -11.392 1.00 92.31 97 GLY A N 1
ATOM 784 C CA . GLY A 1 97 ? 3.461 10.296 -11.295 1.00 92.31 97 GLY A CA 1
ATOM 785 C C . GLY A 1 97 ? 4.856 9.793 -11.646 1.00 92.31 97 GLY A C 1
ATOM 786 O O . GLY A 1 97 ? 5.044 8.623 -11.980 1.00 92.31 97 GLY A O 1
ATOM 787 N N . GLU A 1 98 ? 5.831 10.687 -11.540 1.00 90.75 98 GLU A N 1
ATOM 788 C CA . GLU A 1 98 ? 7.252 10.380 -11.692 1.00 90.75 98 GLU A CA 1
ATOM 789 C C . GLU A 1 98 ? 7.961 10.746 -10.375 1.00 90.75 98 GLU A C 1
ATOM 791 O O . GLU A 1 98 ? 8.227 11.927 -10.139 1.00 90.75 98 GLU A O 1
ATOM 796 N N . PRO A 1 99 ? 8.214 9.779 -9.469 1.00 94.62 99 PRO A N 1
ATOM 797 C CA . PRO A 1 99 ? 8.020 8.331 -9.615 1.00 94.62 99 PRO A CA 1
ATOM 798 C C . PRO A 1 99 ? 6.582 7.855 -9.336 1.00 94.62 99 PRO A C 1
ATOM 800 O O . PRO A 1 99 ? 5.817 8.505 -8.619 1.00 94.62 99 PRO A O 1
ATOM 803 N N . LEU A 1 100 ? 6.247 6.666 -9.850 1.00 97.44 100 LEU A N 1
ATOM 804 C CA . LEU A 1 100 ? 5.043 5.928 -9.458 1.00 97.44 100 LEU A CA 1
ATOM 805 C C . LEU A 1 100 ? 5.135 5.504 -7.993 1.00 97.44 100 LEU A C 1
ATOM 807 O O . LEU A 1 100 ? 6.227 5.207 -7.497 1.00 97.44 100 LEU A O 1
ATOM 811 N N . LYS A 1 101 ? 3.992 5.415 -7.306 1.00 98.56 101 LYS A N 1
ATOM 812 C CA . LYS A 1 101 ? 3.967 5.010 -5.893 1.00 98.56 101 LYS A CA 1
ATOM 813 C C . LYS A 1 101 ? 2.856 4.018 -5.576 1.00 98.56 101 LYS A C 1
ATOM 815 O O . LYS A 1 101 ? 1.730 4.160 -6.044 1.00 98.56 101 LYS A O 1
ATOM 820 N N . ALA A 1 102 ? 3.156 3.057 -4.711 1.00 98.50 102 ALA A N 1
ATOM 821 C CA . ALA A 1 102 ? 2.151 2.287 -3.991 1.00 98.50 102 ALA A CA 1
ATOM 822 C C . ALA A 1 102 ? 1.647 3.118 -2.806 1.00 98.50 102 ALA A C 1
ATOM 824 O O . ALA A 1 102 ? 2.448 3.544 -1.976 1.00 98.50 102 ALA A O 1
ATOM 825 N N . ARG A 1 103 ? 0.338 3.338 -2.698 1.00 98.62 103 ARG A N 1
ATOM 826 C CA . ARG A 1 103 ? -0.299 4.034 -1.574 1.00 98.62 103 ARG A CA 1
ATOM 827 C C . ARG A 1 103 ? -1.117 3.042 -0.757 1.00 98.62 103 ARG A C 1
ATOM 829 O O . ARG A 1 103 ? -1.923 2.295 -1.304 1.00 98.62 103 ARG A O 1
ATOM 836 N N . VAL A 1 104 ? -0.917 3.058 0.558 1.00 98.56 104 VAL A N 1
ATOM 837 C CA . VAL A 1 104 ? -1.669 2.248 1.520 1.00 98.56 104 VAL A CA 1
ATOM 838 C C . VAL A 1 104 ? -2.359 3.179 2.505 1.00 98.56 104 VAL A C 1
ATOM 840 O O . VAL A 1 104 ? -1.691 3.916 3.232 1.00 98.56 104 VAL A O 1
ATOM 843 N N . SER A 1 105 ? -3.688 3.128 2.547 1.00 98.31 105 SER A N 1
ATOM 844 C CA . SER A 1 105 ? -4.513 3.912 3.469 1.00 98.31 105 SER A CA 1
ATOM 845 C C . SER A 1 105 ? -5.276 2.991 4.411 1.00 98.31 105 SER A C 1
ATOM 847 O O . SER A 1 105 ? -6.065 2.154 3.976 1.00 98.31 105 SER A O 1
ATOM 849 N N . VAL A 1 106 ? -5.065 3.164 5.714 1.00 98.00 106 VAL A N 1
ATOM 850 C CA . VAL A 1 106 ? -5.692 2.357 6.763 1.00 98.00 106 VAL A CA 1
ATOM 851 C C . VAL A 1 106 ? -6.558 3.236 7.647 1.00 98.00 106 VAL A C 1
ATOM 853 O O . VAL A 1 106 ? -6.094 4.230 8.209 1.00 98.00 106 VAL A O 1
ATOM 856 N N . LYS A 1 107 ? -7.816 2.839 7.810 1.00 96.75 107 LYS A N 1
ATOM 857 C CA . LYS A 1 107 ? -8.795 3.502 8.669 1.00 96.75 107 LYS A CA 1
ATOM 858 C C . LYS A 1 107 ? -9.361 2.493 9.659 1.00 96.75 107 LYS A C 1
ATOM 860 O O . LYS A 1 107 ? -9.611 1.347 9.300 1.00 96.75 107 LYS A O 1
ATOM 865 N N . VAL A 1 108 ? -9.563 2.943 10.892 1.00 96.06 108 VAL A N 1
ATOM 866 C CA . VAL A 1 108 ? -10.264 2.214 11.958 1.00 96.06 108 VAL A CA 1
ATOM 867 C C . VAL A 1 108 ? -11.323 3.121 12.572 1.00 96.06 108 VAL A C 1
ATOM 869 O O . VAL A 1 108 ? -11.184 4.348 12.490 1.00 96.06 108 VAL A O 1
ATOM 872 N N . ARG A 1 109 ? -12.349 2.550 13.208 1.00 94.50 109 ARG A N 1
ATOM 873 C CA . ARG A 1 109 ? -13.467 3.305 13.805 1.00 94.50 109 ARG A CA 1
ATOM 874 C C . ARG A 1 109 ? -13.000 4.354 14.796 1.00 94.50 109 ARG A C 1
ATOM 876 O O . ARG A 1 109 ? -13.365 5.519 14.660 1.00 94.50 109 ARG A O 1
ATOM 883 N N . SER A 1 110 ? -12.112 3.969 15.711 1.00 93.50 110 SER A N 1
ATOM 884 C CA . SER A 1 110 ? -11.643 4.841 16.790 1.00 93.50 110 SER A CA 1
ATOM 885 C C . SER A 1 110 ? -10.758 6.021 16.353 1.00 93.50 110 SER A C 1
ATOM 887 O O . SER A 1 110 ? -10.277 6.768 17.204 1.00 93.50 110 SER A O 1
ATOM 889 N N . LYS A 1 111 ? -10.462 6.187 15.057 1.00 92.75 111 LYS A N 1
ATOM 890 C CA . LYS A 1 111 ? -9.673 7.313 14.529 1.00 92.75 111 LYS A CA 1
ATOM 891 C C . LYS A 1 111 ? -10.474 8.070 13.489 1.00 92.75 111 LYS A C 1
ATOM 893 O O . LYS A 1 111 ? -11.025 7.447 12.597 1.00 92.75 111 LYS A O 1
ATOM 898 N N . GLN A 1 112 ? -10.497 9.399 13.550 1.00 89.62 112 GLN A N 1
ATOM 899 C CA . GLN A 1 112 ? -11.257 10.208 12.592 1.00 89.62 112 GLN A CA 1
ATOM 900 C C . GLN A 1 112 ? -10.666 10.151 11.175 1.00 89.62 112 GLN A C 1
ATOM 902 O O . GLN A 1 112 ? -11.409 10.022 10.204 1.00 89.62 112 GLN A O 1
ATOM 907 N N . GLU A 1 113 ? -9.339 10.184 11.058 1.00 94.44 113 GLU A N 1
ATOM 908 C CA . GLU A 1 113 ? -8.633 10.199 9.774 1.00 94.44 113 GLU A CA 1
ATOM 909 C C . GLU A 1 113 ? -7.949 8.861 9.476 1.00 94.44 113 GLU A C 1
ATOM 911 O O . GLU A 1 113 ? -7.566 8.112 10.381 1.00 94.44 113 GLU A O 1
ATOM 916 N N . ALA A 1 114 ? -7.802 8.558 8.186 1.00 96.56 114 ALA A N 1
ATOM 917 C CA . ALA A 1 114 ? -7.043 7.404 7.728 1.00 96.56 114 ALA A CA 1
ATOM 918 C C . ALA A 1 114 ? -5.540 7.700 7.783 1.00 96.56 114 ALA A C 1
ATOM 920 O O . ALA A 1 114 ? -5.087 8.762 7.358 1.00 96.56 114 ALA A O 1
ATOM 921 N N . ILE A 1 115 ? -4.750 6.730 8.237 1.00 97.69 115 ILE A N 1
ATOM 922 C CA . ILE A 1 115 ? -3.293 6.789 8.118 1.00 97.69 115 ILE A CA 1
ATOM 923 C C . ILE A 1 115 ? -2.937 6.354 6.703 1.00 97.69 115 ILE A C 1
ATOM 925 O O . ILE A 1 115 ? -3.232 5.225 6.316 1.00 97.69 115 ILE A O 1
ATOM 929 N N . THR A 1 116 ? -2.302 7.245 5.946 1.00 98.19 116 THR A N 1
ATOM 930 C CA . THR A 1 116 ? -1.890 6.990 4.563 1.00 98.19 116 THR A CA 1
ATOM 931 C C . THR A 1 116 ? -0.377 7.060 4.444 1.00 98.19 116 THR A C 1
ATOM 933 O O . THR A 1 116 ? 0.237 8.014 4.920 1.00 98.19 116 THR A O 1
ATOM 936 N N . LYS A 1 117 ? 0.220 6.054 3.802 1.00 98.62 117 LYS A N 1
ATOM 937 C CA . LYS A 1 117 ? 1.644 6.026 3.460 1.00 98.62 117 LYS A CA 1
ATOM 938 C C . LYS A 1 117 ? 1.836 5.676 1.993 1.00 98.62 117 LYS A C 1
ATOM 940 O O . LYS A 1 117 ? 1.058 4.910 1.428 1.00 98.62 117 LYS A O 1
ATOM 945 N N . GLU A 1 118 ? 2.882 6.236 1.400 1.00 98.56 118 GLU A N 1
ATOM 946 C CA . GLU A 1 118 ? 3.261 6.011 0.009 1.00 98.56 118 GLU A CA 1
ATOM 947 C C . GLU A 1 118 ? 4.676 5.452 -0.079 1.00 98.56 118 GLU A C 1
ATOM 949 O O . GLU A 1 118 ? 5.552 5.847 0.692 1.00 98.56 118 GLU A O 1
ATOM 954 N N . TYR A 1 119 ? 4.897 4.573 -1.050 1.00 98.44 119 TYR A N 1
ATOM 955 C CA . TYR A 1 119 ? 6.169 3.908 -1.293 1.00 98.44 119 TYR A CA 1
ATOM 956 C C . TYR A 1 119 ? 6.503 3.999 -2.778 1.00 98.44 119 TYR A C 1
ATOM 958 O O . TYR A 1 119 ? 5.722 3.552 -3.618 1.00 98.44 119 TYR A O 1
ATOM 966 N N . GLU A 1 120 ? 7.645 4.598 -3.103 1.00 98.25 120 GLU A N 1
ATOM 967 C CA . GLU A 1 120 ? 8.109 4.752 -4.485 1.00 98.25 120 GLU A CA 1
ATOM 968 C C . GLU A 1 120 ? 8.398 3.389 -5.112 1.00 98.25 120 GLU A C 1
ATOM 970 O O . GLU A 1 120 ? 9.060 2.547 -4.506 1.00 98.25 120 GLU A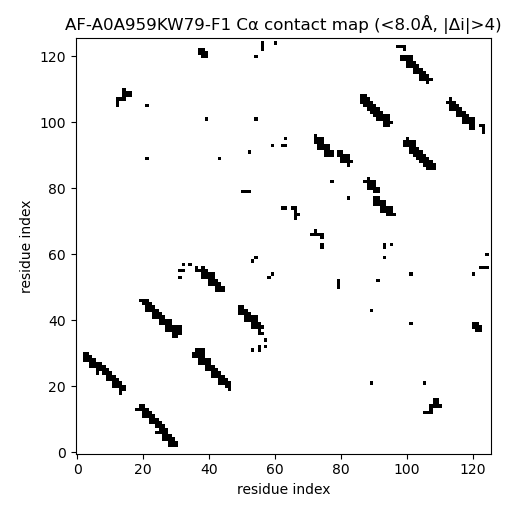 O 1
ATOM 975 N N . LEU A 1 121 ? 7.893 3.160 -6.324 1.00 97.62 121 LEU A N 1
ATOM 976 C CA . LEU A 1 121 ? 8.137 1.914 -7.041 1.00 97.62 121 LEU A CA 1
ATOM 977 C C . LEU A 1 121 ? 9.569 1.897 -7.606 1.00 97.62 121 LEU A C 1
ATOM 979 O O . LEU A 1 121 ? 10.022 2.908 -8.144 1.00 97.62 121 LEU A O 1
ATOM 983 N N . PRO A 1 122 ? 10.284 0.757 -7.550 1.00 96.19 122 PRO A N 1
ATOM 984 C CA . PRO A 1 122 ? 11.685 0.655 -7.968 1.00 96.19 122 PRO A CA 1
ATOM 985 C C . PRO A 1 122 ? 11.841 0.521 -9.496 1.00 96.19 122 PRO A C 1
ATOM 987 O O . PRO A 1 122 ? 12.775 -0.118 -9.976 1.00 96.19 122 PRO A O 1
ATOM 990 N N . PHE A 1 123 ? 10.897 1.062 -10.267 1.00 94.44 123 PHE A N 1
ATOM 991 C CA . PHE A 1 123 ? 10.859 0.990 -11.724 1.00 94.44 123 PHE A CA 1
ATOM 992 C C . PHE A 1 123 ? 10.000 2.113 -12.312 1.00 94.44 123 PHE A C 1
ATOM 994 O O . PHE A 1 123 ? 9.141 2.688 -11.643 1.00 94.44 123 PHE A O 1
ATOM 1001 N N . THR A 1 124 ? 10.204 2.370 -13.598 1.00 93.19 124 THR A N 1
ATOM 1002 C CA . THR A 1 124 ? 9.337 3.199 -14.438 1.00 93.19 124 THR A CA 1
ATOM 1003 C C . THR A 1 124 ? 8.550 2.312 -15.402 1.00 93.19 124 THR A C 1
ATOM 1005 O O . THR A 1 124 ? 8.921 1.160 -15.634 1.00 93.19 124 THR A O 1
ATOM 1008 N N . LEU A 1 125 ? 7.454 2.837 -15.946 1.00 88.94 125 LEU A N 1
ATOM 1009 C CA . LEU A 1 125 ? 6.762 2.217 -17.078 1.00 88.94 125 LEU A CA 1
ATOM 1010 C C . LEU A 1 125 ? 7.349 2.772 -18.381 1.00 88.94 125 LEU A C 1
ATOM 1012 O O . LEU A 1 125 ? 7.808 3.916 -18.394 1.00 88.94 125 LEU A O 1
ATOM 1016 N N . GLU A 1 126 ? 7.378 1.947 -19.425 1.00 73.19 126 GLU A N 1
ATOM 1017 C CA . GLU A 1 126 ? 7.835 2.323 -20.774 1.00 73.19 126 GLU A CA 1
ATOM 1018 C C . GLU A 1 126 ? 6.681 2.837 -21.644 1.00 73.19 126 GLU A C 1
ATOM 1020 O O . GLU A 1 126 ? 5.533 2.369 -21.454 1.00 73.19 126 GLU A O 1
#

Radius of gyration: 14.85 Å; Cα contacts (8 Å, |Δi|>4): 270; chains: 1; bounding box: 38×26×41 Å

pLDDT: mean 94.77, std 4.99, range [61.81, 98.69]

Secondary st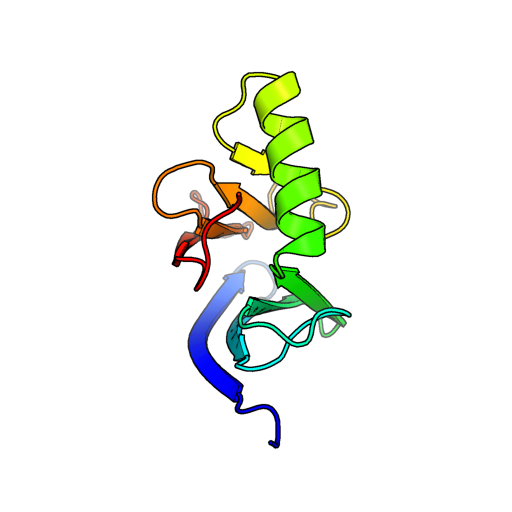ructure (DSSP, 8-state):
-PPPEEEEEEEEEE-TTT--EEEEEEEEEEEETTTTEEEEEEEEEETTEEEEEEE-HHHHHHHHHHHHHHT-SEEE-GGGSB-SSSSSEEEEEEEPSSS-EEEEEEE-TT-SS-EEEEEE-SS---

Mean predicted aligned error: 3.21 Å

Solvent-accessible surface area (backbone atoms only — not comparable to full-atom values): 7082 Å² total; per-residue (Å²): 135,79,73,51,77,42,81,74,49,74,53,73,50,72,21,73,85,78,68,46,54,39,37,41,41,31,30,38,28,54,43,32,71,97,80,51,38,46,19,38,39,41,37,41,30,50,91,86,47,73,49,76,42,72,52,22,64,81,54,46,53,55,48,50,50,54,18,58,75,70,70,45,61,54,32,75,38,66,94,65,32,50,67,93,38,97,54,38,31,39,44,33,30,43,36,65,60,93,71,30,26,46,33,43,36,40,32,34,71,71,42,97,66,62,55,70,51,74,44,75,47,79,60,82,86,135

Sequence (126 aa):
MTNIKTKIDEWEVRDLEDNGVLKIYVEHNTEMGNRGVPGIQVWYTVAGGTSIVNYEPGHVERWAYQAQKAGDSEYLLSDHSWMYHEDTYVKNSLVLGEPLKARVSVKVRSKQEAITKEYELPFTLE